Protein AF-A0A7C1KA33-F1 (afdb_monomer_lite)

Sequence (173 aa):
MGLRAPPYPLRGGPSSSVTSTRPSSYVVHTTTFEGPLDLLVQLAQQGEVDLQTLPLAELARDVLARVREGFDLDDATETLWLLSALVELKARALLPRPPAPPEPVTPEESAADLDALLEERLRAYRAFKDAATALRVLEAYRRRVFARPPGEPPDEALLAGVSLDDLLAAFHR

pLDDT: mean 77.85, std 15.68, range [33.34, 96.44]

Radius of gyration: 28.99 Å; chains: 1; bounding box: 61×38×103 Å

Secondary structure (DSSP, 8-state):
--------------------------EEE-SS-EEEHHHHHHHHHHT-S-TTTS-HHHHHHHHHHHHHTT--HHHHHHHHHHHHHHHHHHHHHHSPPPPPP-----HHHHHHHHHHHHHHHHHHHHHHHHHHHHHHHHHHHHTTPPPPPP-PPPSS-TTTT--HHHHHHHHT-

Structure (mmCIF, N/CA/C/O backbone):
data_AF-A0A7C1KA33-F1
#
_entry.id   AF-A0A7C1KA33-F1
#
loop_
_atom_site.group_PDB
_atom_site.id
_atom_site.type_symbol
_atom_site.label_atom_id
_atom_site.label_alt_id
_atom_site.label_comp_id
_atom_site.label_asym_id
_atom_site.label_entity_id
_atom_site.label_seq_id
_atom_site.pdbx_PDB_ins_code
_atom_site.Cartn_x
_atom_site.Cartn_y
_atom_site.Cartn_z
_atom_site.occupancy
_atom_site.B_iso_or_equiv
_atom_site.auth_seq_id
_atom_site.auth_comp_id
_atom_site.auth_asym_id
_atom_site.auth_atom_id
_atom_site.pdbx_PDB_model_num
ATOM 1 N N . MET A 1 1 ? 8.181 -13.541 -71.349 1.00 42.94 1 MET A N 1
ATOM 2 C CA . MET A 1 1 ? 8.338 -12.321 -70.522 1.00 42.94 1 MET A CA 1
ATOM 3 C C . MET A 1 1 ? 6.989 -11.622 -70.536 1.00 42.94 1 MET A C 1
ATOM 5 O O . MET A 1 1 ? 6.584 -11.203 -71.603 1.00 42.94 1 MET A O 1
ATOM 9 N N . GLY A 1 2 ? 6.126 -11.792 -69.533 1.00 51.22 2 GLY A N 1
ATOM 10 C CA . GLY A 1 2 ? 6.173 -11.136 -68.213 1.00 51.22 2 GLY A CA 1
ATOM 11 C C . GLY A 1 2 ? 5.257 -9.901 -68.294 1.00 51.22 2 GLY A C 1
ATOM 12 O O . GLY A 1 2 ? 5.328 -9.194 -69.284 1.00 51.22 2 GLY A O 1
ATOM 13 N N . LEU A 1 3 ? 4.324 -9.569 -67.409 1.00 47.34 3 LEU A N 1
ATOM 14 C CA . LEU A 1 3 ? 3.850 -10.063 -66.120 1.00 47.34 3 LEU A CA 1
ATOM 15 C C . LEU A 1 3 ? 2.367 -9.649 -66.063 1.00 47.34 3 LEU A C 1
ATOM 17 O O . LEU A 1 3 ? 2.053 -8.488 -66.316 1.00 47.34 3 LEU A O 1
ATOM 21 N N . ARG A 1 4 ? 1.453 -10.564 -65.735 1.00 46.19 4 ARG A N 1
ATOM 22 C CA . ARG A 1 4 ? 0.051 -10.233 -65.444 1.00 46.19 4 ARG A CA 1
ATOM 23 C C . ARG A 1 4 ? -0.202 -10.642 -63.998 1.00 46.19 4 ARG A C 1
ATOM 25 O O . ARG A 1 4 ? -0.286 -11.829 -63.701 1.00 46.19 4 ARG A O 1
ATOM 32 N N . ALA A 1 5 ? -0.201 -9.663 -63.099 1.00 58.91 5 ALA A N 1
ATOM 33 C CA . ALA A 1 5 ? -0.444 -9.871 -61.676 1.00 58.91 5 ALA A CA 1
ATOM 34 C C . ALA A 1 5 ? -1.929 -10.217 -61.433 1.00 58.91 5 ALA A C 1
ATOM 36 O O . ALA A 1 5 ? -2.794 -9.560 -62.020 1.00 58.91 5 ALA A O 1
ATOM 37 N N . PRO A 1 6 ? -2.259 -11.219 -60.598 1.00 57.69 6 PRO A N 1
ATOM 38 C CA . PRO A 1 6 ? -3.620 -11.404 -60.102 1.00 57.69 6 PRO A CA 1
ATOM 39 C C . PRO A 1 6 ? -3.942 -10.404 -58.969 1.00 57.69 6 PRO A C 1
ATOM 41 O O . PRO A 1 6 ? -3.042 -10.043 -58.206 1.00 57.69 6 PRO A O 1
ATOM 44 N N . PRO A 1 7 ? -5.205 -9.957 -58.822 1.00 61.78 7 PRO A N 1
ATOM 45 C CA . PRO A 1 7 ? -5.601 -9.070 -57.734 1.00 61.78 7 PRO A CA 1
ATOM 46 C C . PRO A 1 7 ? -5.756 -9.877 -56.440 1.00 61.78 7 PRO A C 1
ATOM 48 O O . PRO A 1 7 ? -6.646 -10.718 -56.327 1.00 61.78 7 PRO A O 1
ATOM 51 N N . TYR A 1 8 ? -4.906 -9.618 -55.448 1.00 67.31 8 TY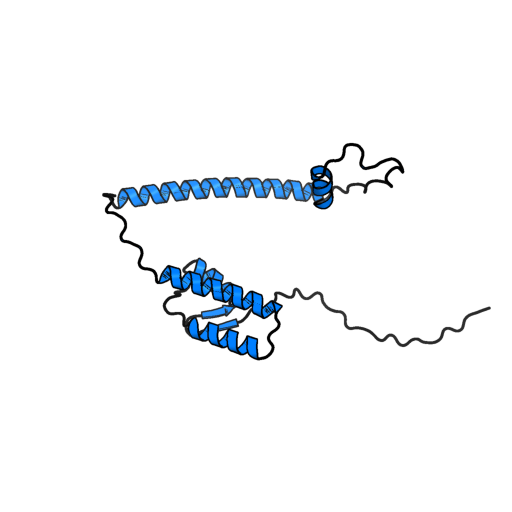R A N 1
ATOM 52 C CA . TYR A 1 8 ? -5.176 -10.064 -54.082 1.00 67.31 8 TYR A CA 1
ATOM 53 C C . TYR A 1 8 ? -6.157 -9.090 -53.414 1.00 67.31 8 TYR A C 1
ATOM 55 O O . TYR A 1 8 ? -5.953 -7.877 -53.504 1.00 67.31 8 TYR A O 1
ATOM 63 N N . PRO A 1 9 ? -7.199 -9.568 -52.713 1.00 56.25 9 PRO A N 1
ATOM 64 C CA . PRO A 1 9 ? -7.968 -8.718 -51.818 1.00 56.25 9 PRO A CA 1
ATOM 65 C C . PRO A 1 9 ? -7.141 -8.425 -50.556 1.00 56.25 9 PRO A C 1
ATOM 67 O O . PRO A 1 9 ? -6.704 -9.342 -49.863 1.00 56.25 9 PRO A O 1
ATOM 70 N N . LEU A 1 10 ? -6.945 -7.145 -50.235 1.00 54.25 10 LEU A N 1
ATOM 71 C CA . LEU A 1 10 ? -6.409 -6.720 -48.941 1.00 54.25 10 LEU A CA 1
ATOM 72 C C . LEU A 1 10 ? -7.483 -6.956 -47.867 1.00 54.25 10 LEU A C 1
ATOM 74 O O . LEU A 1 10 ? -8.436 -6.186 -47.753 1.00 54.25 10 LEU A O 1
ATOM 78 N N . ARG A 1 11 ? -7.348 -8.034 -47.089 1.00 50.25 11 ARG A N 1
ATOM 79 C CA . ARG A 1 11 ? -8.150 -8.286 -45.884 1.00 50.25 11 ARG A CA 1
ATOM 80 C C . ARG A 1 11 ? -7.222 -8.566 -44.704 1.00 50.25 11 ARG A C 1
ATOM 82 O O . ARG A 1 11 ? -6.464 -9.526 -44.745 1.00 50.25 11 ARG A O 1
ATOM 89 N N . GLY A 1 12 ? -7.353 -7.758 -43.652 1.00 42.84 12 GLY A N 1
ATOM 90 C CA . GLY A 1 12 ? -6.674 -7.918 -42.359 1.00 42.84 12 GLY A CA 1
ATOM 91 C C . GLY A 1 12 ? -5.705 -6.762 -42.087 1.00 42.84 12 GLY A C 1
ATOM 92 O O . GLY A 1 12 ? -4.795 -6.541 -42.869 1.00 42.84 12 GLY A O 1
ATOM 93 N N . GLY A 1 13 ? -5.848 -5.956 -41.042 1.00 42.62 13 GLY A N 1
ATOM 94 C CA . GLY A 1 13 ? -6.781 -5.986 -39.920 1.00 42.62 13 GLY A CA 1
ATOM 95 C C . GLY A 1 13 ? -6.943 -4.576 -39.333 1.00 42.62 13 GLY A C 1
ATOM 96 O O . GLY A 1 13 ? -6.349 -3.628 -39.852 1.00 42.62 13 GLY A O 1
ATOM 97 N N . PRO A 1 14 ? -7.785 -4.408 -38.301 1.00 45.19 14 PRO A N 1
ATOM 98 C CA . PRO A 1 14 ? -7.948 -3.123 -37.644 1.00 45.19 14 PRO A CA 1
ATOM 99 C C . PRO A 1 14 ? -6.607 -2.653 -37.079 1.00 45.19 14 PRO A C 1
ATOM 101 O O . PRO A 1 14 ? -5.865 -3.419 -36.469 1.00 45.19 14 PRO A O 1
ATOM 104 N N . SER A 1 15 ? -6.326 -1.371 -37.300 1.00 45.47 15 SER A N 1
ATOM 105 C CA . SER A 1 15 ? -5.328 -0.603 -36.572 1.00 45.47 15 SER A CA 1
ATOM 106 C C . SER A 1 15 ? -5.610 -0.750 -35.078 1.00 45.47 15 SER A C 1
ATOM 108 O O . SER A 1 15 ? -6.457 -0.038 -34.541 1.00 45.47 15 SER A O 1
ATOM 110 N N . SER A 1 16 ? -4.929 -1.681 -34.413 1.00 43.28 16 SER A N 1
ATOM 111 C CA . SER A 1 16 ? -4.873 -1.714 -32.958 1.00 43.28 16 SER A CA 1
ATOM 112 C C . SER A 1 16 ? -4.110 -0.474 -32.526 1.00 43.28 16 SER A C 1
ATOM 114 O O . SER A 1 16 ? -2.881 -0.427 -32.533 1.00 43.28 16 SER A O 1
ATOM 116 N N . SER A 1 17 ? -4.874 0.564 -32.206 1.00 39.69 17 SER A N 1
ATOM 117 C CA . SER A 1 17 ? -4.471 1.595 -31.273 1.00 39.69 17 SER A CA 1
ATOM 118 C C . SER A 1 17 ? -3.724 0.930 -30.122 1.00 39.69 17 SER A C 1
ATOM 120 O O . SER A 1 17 ? -4.290 0.092 -29.418 1.00 39.69 17 SER A O 1
ATOM 122 N N . VAL A 1 18 ? -2.462 1.309 -29.921 1.00 46.31 18 VAL A N 1
ATOM 123 C CA . VAL A 1 18 ? -1.802 1.159 -28.624 1.00 46.31 18 VAL A CA 1
ATOM 124 C C . VAL A 1 18 ? -2.525 2.123 -27.689 1.00 46.31 18 VAL A C 1
ATOM 126 O O . VAL A 1 18 ? -2.094 3.246 -27.439 1.00 46.31 18 VAL A O 1
ATOM 129 N N . THR A 1 19 ? -3.714 1.720 -27.261 1.00 33.34 19 THR A N 1
ATOM 130 C CA . THR A 1 19 ? -4.377 2.308 -26.115 1.00 33.34 19 THR A CA 1
ATOM 131 C C . THR A 1 19 ? -3.561 1.842 -24.923 1.00 33.34 19 THR A C 1
ATOM 133 O O . THR A 1 19 ? -3.295 0.652 -24.774 1.00 33.34 19 THR A O 1
ATOM 136 N N . SER A 1 20 ? -3.105 2.786 -24.110 1.00 38.50 20 SER A N 1
ATOM 137 C CA . SER A 1 20 ? -2.565 2.507 -22.787 1.00 38.50 20 SER A CA 1
ATOM 138 C C . SER A 1 20 ? -3.646 1.771 -21.987 1.00 38.50 20 SER A C 1
ATOM 140 O O . SER A 1 20 ? -4.531 2.396 -21.410 1.00 38.50 20 SER A O 1
ATOM 142 N N . THR A 1 21 ? -3.624 0.439 -22.022 1.00 36.22 21 THR A N 1
ATOM 143 C CA . THR A 1 21 ? -4.423 -0.406 -21.140 1.00 36.22 21 THR A CA 1
ATOM 144 C C . THR A 1 21 ? -3.813 -0.253 -19.756 1.00 36.22 21 THR A C 1
ATOM 146 O O . THR A 1 21 ? -2.822 -0.897 -19.425 1.00 36.22 21 THR A O 1
ATOM 149 N N . ARG A 1 22 ? -4.365 0.659 -18.954 1.00 45.19 22 ARG A N 1
ATOM 150 C CA . ARG A 1 22 ? -4.368 0.422 -17.511 1.00 45.19 22 ARG A CA 1
ATOM 151 C C . ARG A 1 22 ? -5.196 -0.855 -17.310 1.00 45.19 22 ARG A C 1
ATOM 153 O O . ARG A 1 22 ? -6.279 -0.913 -17.901 1.00 45.19 22 ARG A O 1
ATOM 160 N N . PRO A 1 23 ? -4.686 -1.872 -16.600 1.00 47.59 23 PRO A N 1
ATOM 161 C CA . PRO A 1 23 ? -5.448 -3.087 -16.345 1.00 47.59 23 PRO A CA 1
ATOM 162 C C . PRO A 1 23 ? -6.752 -2.743 -15.616 1.00 47.59 23 PRO A C 1
ATOM 164 O O . PRO A 1 23 ? -6.876 -1.679 -15.002 1.00 47.59 23 PRO A O 1
ATOM 167 N N . SER A 1 24 ? -7.742 -3.610 -15.788 1.00 55.50 24 SER A N 1
ATOM 168 C CA . SER A 1 24 ? -9.125 -3.500 -15.332 1.00 55.50 24 SER A CA 1
ATOM 169 C C . SER A 1 24 ? -9.193 -3.130 -13.847 1.00 55.50 24 SER A C 1
ATOM 171 O O . SER A 1 24 ? -9.159 -3.993 -12.976 1.00 55.50 24 SER A O 1
ATOM 173 N N . SER A 1 25 ? -9.311 -1.844 -13.516 1.00 64.25 25 SER A N 1
ATOM 174 C CA . SER A 1 25 ? -9.457 -1.447 -12.120 1.00 64.25 25 SER A CA 1
ATOM 175 C C . SER A 1 25 ? -10.829 -1.893 -11.613 1.00 64.25 25 SER A C 1
ATOM 177 O O . SER A 1 25 ? -11.871 -1.422 -12.075 1.00 64.25 25 SER A O 1
ATOM 179 N N . TYR A 1 26 ? -10.850 -2.842 -10.672 1.00 79.81 26 TYR A N 1
ATOM 180 C CA . TYR A 1 26 ? -12.079 -3.226 -9.983 1.00 79.81 26 TYR A CA 1
ATOM 181 C C . T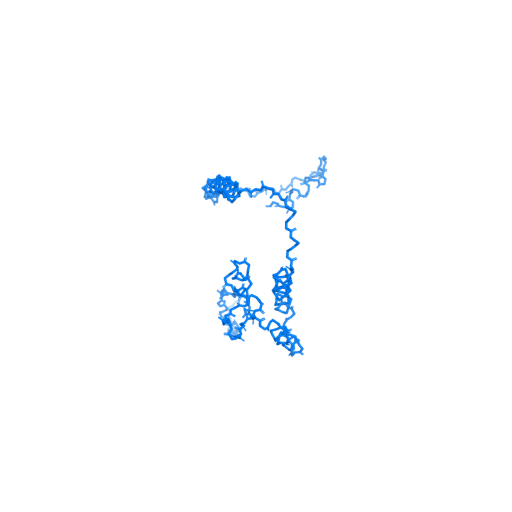YR A 1 26 ? -12.649 -1.989 -9.287 1.00 79.81 26 TYR A C 1
ATOM 183 O O . TYR A 1 26 ? -12.027 -1.436 -8.378 1.00 79.81 26 TYR A O 1
ATOM 191 N N . VAL A 1 27 ? -13.823 -1.540 -9.727 1.00 83.12 27 VAL A N 1
ATOM 192 C CA . VAL A 1 27 ? -14.506 -0.406 -9.107 1.00 83.12 27 VAL A CA 1
ATOM 193 C C . VAL A 1 27 ? -15.304 -0.908 -7.914 1.00 83.12 27 VAL A C 1
ATOM 195 O O . VAL A 1 27 ? -16.142 -1.805 -8.019 1.00 83.12 27 VAL A O 1
ATOM 198 N N . VAL A 1 28 ? -15.006 -0.320 -6.767 1.00 84.31 28 VAL A N 1
ATOM 199 C CA . VAL A 1 28 ? -15.683 -0.532 -5.500 1.00 84.31 28 VAL A CA 1
ATOM 200 C C . VAL A 1 28 ? -16.824 0.469 -5.389 1.00 84.31 28 VAL A C 1
ATOM 202 O O . VAL A 1 28 ? -16.610 1.672 -5.529 1.00 84.31 28 VAL A O 1
ATOM 205 N N . HIS A 1 29 ? -18.014 -0.027 -5.062 1.00 81.69 29 HIS A N 1
ATOM 206 C CA . HIS A 1 29 ? -19.160 0.794 -4.684 1.00 81.69 29 HIS A CA 1
ATOM 207 C C . HIS A 1 29 ? -19.570 0.413 -3.263 1.00 81.69 29 HIS A C 1
ATOM 209 O O . HIS A 1 29 ? -20.126 -0.657 -3.029 1.00 81.69 29 HIS A O 1
ATOM 215 N N . THR A 1 30 ? -19.259 1.272 -2.299 1.00 80.56 30 THR A N 1
ATOM 216 C CA . THR A 1 30 ? -19.665 1.117 -0.898 1.00 80.56 30 THR A CA 1
ATOM 217 C C . THR A 1 30 ? -20.254 2.424 -0.389 1.00 80.56 30 THR A C 1
ATOM 219 O O . THR A 1 30 ? -20.066 3.479 -0.987 1.00 80.56 30 THR A O 1
ATOM 222 N N . THR A 1 31 ? -20.940 2.378 0.750 1.00 72.69 31 THR A N 1
ATOM 223 C CA . THR A 1 31 ? -21.508 3.573 1.392 1.00 72.69 31 THR A CA 1
ATOM 224 C C . THR A 1 31 ? -20.466 4.635 1.751 1.00 72.69 31 THR A C 1
ATOM 226 O O . THR A 1 31 ? -20.808 5.812 1.816 1.00 72.69 31 THR A O 1
ATOM 229 N N . THR A 1 32 ? -19.213 4.233 1.985 1.00 72.81 32 THR A N 1
ATOM 230 C CA . THR A 1 32 ? -18.128 5.120 2.442 1.00 72.81 32 THR A CA 1
ATOM 231 C C . THR A 1 32 ? -17.135 5.470 1.331 1.00 72.81 32 THR A C 1
ATOM 233 O O . THR A 1 32 ? -16.395 6.442 1.454 1.00 72.81 32 THR A O 1
ATOM 236 N N . PHE A 1 33 ? -17.094 4.691 0.248 1.00 83.25 33 PHE A N 1
ATOM 237 C CA . PHE A 1 33 ? -16.139 4.875 -0.840 1.00 83.25 33 PHE A CA 1
ATOM 238 C C . PHE A 1 33 ? -16.706 4.401 -2.178 1.00 83.25 33 PHE A C 1
ATOM 240 O O . PHE A 1 33 ? -17.237 3.290 -2.279 1.00 83.25 33 PHE A O 1
ATOM 247 N N . GLU A 1 34 ? -16.511 5.224 -3.205 1.00 84.25 34 GLU A N 1
ATOM 248 C CA . GLU A 1 34 ? -16.803 4.905 -4.596 1.00 84.25 34 GLU A CA 1
ATOM 249 C C . GLU A 1 34 ? -15.576 5.208 -5.458 1.00 84.25 34 GLU A C 1
ATOM 251 O O . GLU A 1 34 ? -15.096 6.342 -5.502 1.00 84.25 34 GLU A O 1
ATOM 256 N N . GLY A 1 35 ? -15.050 4.187 -6.132 1.00 86.25 35 GLY A N 1
ATOM 257 C CA . GLY A 1 35 ? -13.868 4.341 -6.969 1.00 86.25 35 GLY A CA 1
ATOM 258 C C . GLY A 1 35 ? -13.042 3.065 -7.119 1.00 86.25 35 GLY A C 1
ATOM 259 O O . GLY A 1 35 ? -13.472 1.986 -6.717 1.00 86.25 35 GLY A O 1
ATOM 260 N N . PRO A 1 36 ? -11.850 3.167 -7.721 1.00 89.69 36 PRO A N 1
ATOM 261 C CA . PRO A 1 36 ? -10.964 2.029 -7.946 1.00 89.69 36 PRO A CA 1
ATOM 262 C C . PRO A 1 36 ? -10.452 1.382 -6.643 1.00 89.69 36 PRO A C 1
ATOM 264 O O . PRO A 1 36 ? -10.152 2.078 -5.670 1.00 89.69 36 PRO A O 1
ATOM 267 N N . LEU A 1 37 ? -10.331 0.051 -6.616 1.00 88.56 37 LEU A N 1
ATOM 268 C CA . LEU A 1 37 ? -9.847 -0.710 -5.455 1.00 88.56 37 LEU A CA 1
ATOM 269 C C . LEU A 1 37 ? -8.404 -0.360 -5.060 1.00 88.56 37 LEU A C 1
ATOM 271 O O . LEU A 1 37 ? -8.081 -0.297 -3.877 1.00 88.56 37 LEU A O 1
ATOM 275 N N . ASP A 1 38 ? -7.540 -0.111 -6.038 1.00 89.19 38 ASP A N 1
ATOM 276 C CA . ASP A 1 38 ? -6.164 0.352 -5.84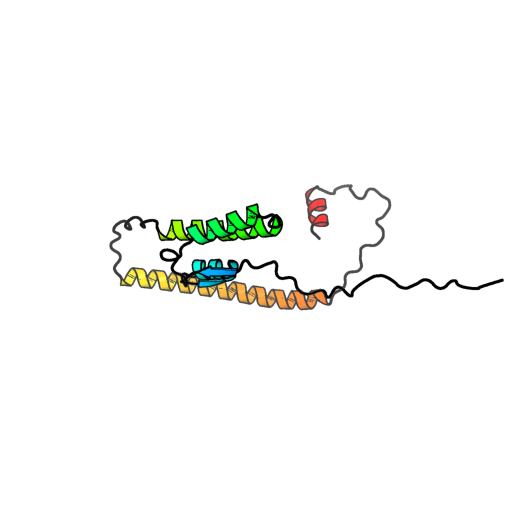8 1.00 89.19 38 ASP A CA 1
ATOM 277 C C . ASP A 1 38 ? -6.119 1.715 -5.144 1.00 89.19 38 ASP A C 1
ATOM 279 O O . ASP A 1 38 ? -5.345 1.908 -4.203 1.00 89.19 38 ASP A O 1
ATOM 283 N N . LEU A 1 39 ? -7.014 2.632 -5.521 1.00 89.38 39 LEU A N 1
ATOM 284 C CA . LEU A 1 39 ? -7.149 3.920 -4.848 1.00 89.38 39 LEU A CA 1
ATOM 285 C C . LEU A 1 39 ? -7.629 3.747 -3.402 1.00 89.38 39 LEU A C 1
ATOM 287 O O . LEU A 1 39 ? -7.093 4.392 -2.504 1.00 89.38 39 LEU A O 1
ATOM 291 N N . LEU A 1 40 ? -8.588 2.849 -3.157 1.00 89.31 40 LEU A N 1
ATOM 292 C CA . LEU A 1 40 ? -9.034 2.529 -1.799 1.00 89.31 40 LEU A CA 1
ATOM 293 C C . LEU A 1 40 ? -7.874 2.032 -0.929 1.00 89.31 40 LEU A C 1
ATOM 295 O O . LEU A 1 40 ? -7.738 2.468 0.213 1.00 89.31 40 LEU A O 1
ATOM 299 N N . VAL A 1 41 ? -7.022 1.155 -1.468 1.00 88.06 41 VAL A N 1
ATOM 300 C CA . VAL A 1 41 ? -5.818 0.675 -0.774 1.00 88.06 41 VAL A CA 1
ATOM 301 C C . VAL A 1 41 ? -4.870 1.831 -0.466 1.00 88.06 41 VAL A C 1
ATOM 303 O O . VAL A 1 41 ? -4.401 1.938 0.668 1.00 88.06 41 VAL A O 1
ATOM 306 N N . GLN A 1 42 ? -4.611 2.715 -1.432 1.00 89.88 42 GLN A N 1
ATOM 307 C CA . GLN A 1 42 ? -3.730 3.866 -1.230 1.00 89.88 42 GLN A CA 1
ATOM 308 C C . GLN A 1 42 ? -4.249 4.790 -0.118 1.00 89.88 42 GLN A C 1
ATOM 310 O O . GLN A 1 42 ? -3.508 5.122 0.807 1.00 89.88 42 GLN A O 1
ATOM 315 N N . LEU A 1 43 ? -5.531 5.156 -0.165 1.00 88.12 43 LEU A N 1
ATOM 316 C CA . LEU A 1 43 ? -6.148 6.037 0.830 1.00 88.12 43 LEU A CA 1
ATOM 317 C C . LEU A 1 43 ? -6.210 5.381 2.216 1.00 88.12 43 LEU A C 1
ATOM 319 O O . LEU A 1 43 ? -5.987 6.039 3.232 1.00 88.12 43 LEU A O 1
ATOM 323 N N . ALA A 1 44 ? -6.453 4.070 2.270 1.00 87.06 44 ALA A N 1
ATOM 324 C CA . ALA A 1 44 ? -6.430 3.305 3.511 1.00 87.06 44 ALA A CA 1
ATOM 325 C C . ALA A 1 44 ? -5.031 3.272 4.151 1.00 87.06 44 ALA A C 1
ATOM 327 O O . ALA A 1 44 ? -4.913 3.394 5.369 1.00 87.06 44 ALA A O 1
ATOM 328 N N . GLN A 1 45 ? -3.963 3.158 3.353 1.00 87.31 45 GLN A N 1
ATOM 329 C CA . GLN A 1 45 ? -2.582 3.248 3.849 1.00 87.31 45 GLN A CA 1
ATOM 330 C C . GLN A 1 45 ? -2.247 4.645 4.386 1.00 87.31 45 GLN A C 1
ATOM 332 O O . GLN A 1 45 ? -1.495 4.766 5.351 1.00 87.31 45 GLN A O 1
ATOM 337 N N . GLN A 1 46 ? -2.814 5.689 3.776 1.00 87.38 46 GLN A N 1
ATOM 338 C CA . GLN A 1 46 ? -2.661 7.083 4.205 1.00 87.38 46 GLN A CA 1
ATOM 339 C C . GLN A 1 46 ? -3.526 7.434 5.429 1.00 87.38 46 GLN A C 1
ATOM 341 O O . GLN A 1 46 ? -3.358 8.505 6.006 1.00 87.38 46 GLN A O 1
ATOM 346 N N . GLY A 1 47 ? -4.425 6.537 5.853 1.00 83.69 47 GLY A N 1
ATOM 347 C CA . GLY A 1 47 ? -5.359 6.778 6.955 1.00 83.69 47 GLY A CA 1
ATOM 348 C C . GLY A 1 47 ? -6.496 7.742 6.601 1.00 83.69 47 GLY A C 1
ATOM 349 O O . GLY A 1 47 ? -7.179 8.228 7.497 1.00 83.69 47 GLY A O 1
ATOM 350 N N . GLU A 1 48 ? -6.708 8.019 5.312 1.00 84.81 48 GLU A N 1
ATOM 351 C CA . GLU A 1 48 ? -7.771 8.908 4.822 1.00 84.81 48 GLU A CA 1
ATOM 352 C C . GLU A 1 48 ? -9.135 8.205 4.741 1.00 84.81 48 GLU A C 1
ATOM 354 O O . GLU A 1 48 ? -10.173 8.859 4.646 1.00 84.81 48 GLU A O 1
ATOM 359 N N . VAL A 1 49 ? -9.145 6.870 4.808 1.00 85.12 49 VAL A N 1
ATOM 360 C CA . VAL A 1 49 ? -10.356 6.043 4.854 1.00 85.12 49 VAL A CA 1
ATOM 361 C C . VAL A 1 49 ? -10.407 5.273 6.166 1.00 85.12 49 VAL A C 1
ATOM 363 O O . VAL A 1 49 ? -9.466 4.562 6.526 1.00 85.12 49 VAL A O 1
ATOM 366 N N . ASP A 1 50 ? -11.546 5.356 6.852 1.00 85.19 50 ASP A N 1
ATOM 367 C CA . ASP A 1 50 ? -11.809 4.544 8.034 1.00 85.19 50 ASP A CA 1
ATOM 368 C C . ASP A 1 50 ? -12.166 3.097 7.649 1.00 85.19 50 ASP A C 1
ATOM 370 O O . ASP A 1 50 ? -13.277 2.769 7.226 1.00 85.19 50 ASP A O 1
ATOM 374 N N . LEU A 1 51 ? -11.200 2.197 7.833 1.00 85.50 51 LEU A N 1
ATOM 375 C CA . LEU A 1 51 ? -11.373 0.770 7.569 1.00 85.50 51 LEU A CA 1
ATOM 376 C C . LEU A 1 51 ? -12.316 0.072 8.554 1.00 85.50 51 LEU A C 1
ATOM 378 O O . LEU A 1 51 ? -12.786 -1.030 8.249 1.00 85.50 51 LEU A O 1
ATOM 382 N N . GLN A 1 52 ? -12.599 0.644 9.728 1.00 84.38 52 GLN A N 1
ATOM 383 C CA . GLN A 1 52 ? -13.481 0.005 10.708 1.00 84.38 52 GLN A CA 1
ATOM 384 C C . GLN A 1 52 ? -14.925 -0.014 10.204 1.00 84.38 52 GLN A C 1
ATOM 386 O O . GLN A 1 52 ? -15.568 -1.069 10.241 1.00 84.38 52 GLN A O 1
ATOM 391 N N . THR A 1 53 ? -15.380 1.106 9.643 1.00 84.31 53 THR A N 1
ATOM 392 C CA . THR A 1 53 ? -16.732 1.286 9.094 1.00 84.31 53 THR A CA 1
ATOM 393 C C . THR A 1 53 ? -16.917 0.691 7.697 1.00 84.31 53 THR A C 1
ATOM 395 O O . THR A 1 53 ? -18.045 0.395 7.309 1.00 84.31 53 THR A O 1
ATOM 398 N N . LEU A 1 54 ? -15.835 0.442 6.953 1.00 86.75 54 LEU A N 1
ATOM 399 C CA . LEU A 1 54 ? -15.908 -0.166 5.623 1.00 86.75 54 LEU A CA 1
ATOM 400 C C . LEU A 1 54 ? -16.405 -1.637 5.676 1.00 86.75 54 LEU A C 1
ATOM 402 O O . LEU A 1 54 ? -15.777 -2.473 6.353 1.00 86.75 54 LEU A O 1
ATOM 406 N N . PRO A 1 55 ? -17.461 -2.013 4.919 1.00 86.62 55 PRO A N 1
ATOM 407 C CA . PRO A 1 55 ? -17.986 -3.380 4.862 1.00 86.62 55 PRO A CA 1
ATOM 408 C C . PRO A 1 55 ? -17.121 -4.298 3.975 1.00 86.62 55 PRO A C 1
ATOM 410 O O . PRO A 1 55 ? -17.565 -4.855 2.975 1.00 86.62 55 PRO A O 1
ATOM 413 N N . LEU A 1 56 ? -15.861 -4.513 4.364 1.00 87.50 56 LEU A N 1
ATOM 414 C CA . LEU A 1 56 ? -14.888 -5.305 3.596 1.00 87.50 56 LEU A CA 1
ATOM 415 C C . LEU A 1 56 ? -15.344 -6.756 3.332 1.00 87.50 56 LEU A C 1
ATOM 417 O O . LEU A 1 56 ? -14.942 -7.370 2.349 1.00 87.50 56 LEU A O 1
ATOM 421 N N . ALA A 1 57 ? -16.212 -7.298 4.191 1.00 87.88 57 ALA A N 1
ATOM 422 C CA . ALA A 1 57 ? -16.791 -8.627 4.012 1.00 87.88 57 ALA A CA 1
ATOM 423 C C . ALA A 1 57 ? -17.738 -8.716 2.803 1.00 87.88 57 ALA A C 1
ATOM 425 O O . ALA A 1 57 ? -17.824 -9.774 2.187 1.00 87.88 57 ALA A O 1
ATOM 426 N N . GLU A 1 58 ? -18.452 -7.638 2.471 1.00 87.50 58 GLU A N 1
ATOM 427 C CA . GLU A 1 58 ? -19.300 -7.574 1.273 1.00 87.50 58 GLU A CA 1
ATOM 428 C C . GLU A 1 58 ? -18.422 -7.514 0.028 1.00 87.50 58 GLU A C 1
ATOM 430 O O . GLU A 1 58 ? -18.543 -8.358 -0.852 1.00 87.50 58 GLU A O 1
ATOM 435 N N . LEU A 1 59 ? -17.417 -6.639 0.052 1.00 87.50 59 LEU A N 1
ATOM 436 C CA . LEU A 1 59 ? -16.445 -6.484 -1.027 1.00 87.50 59 LEU A CA 1
ATOM 437 C C . LEU A 1 59 ? -15.716 -7.801 -1.349 1.00 87.50 59 LEU A C 1
ATOM 439 O O . LEU A 1 59 ? -15.582 -8.180 -2.510 1.00 87.50 59 LEU A O 1
ATOM 443 N N . ALA A 1 60 ? -15.301 -8.548 -0.323 1.00 88.25 60 ALA A N 1
ATOM 444 C CA . ALA A 1 60 ? -14.684 -9.859 -0.502 1.00 88.25 60 ALA A CA 1
ATOM 445 C C . ALA A 1 60 ? -15.650 -10.895 -1.108 1.00 88.25 60 ALA A C 1
ATOM 447 O O . ALA A 1 60 ? -15.234 -11.712 -1.931 1.00 88.25 60 ALA A O 1
ATOM 448 N N . ARG A 1 61 ? -16.937 -10.876 -0.728 1.00 89.81 61 ARG A N 1
ATOM 449 C CA . ARG A 1 61 ? -17.949 -11.770 -1.316 1.00 89.81 61 ARG A CA 1
ATOM 450 C C . ARG A 1 61 ? -18.202 -11.440 -2.780 1.00 89.81 61 ARG A C 1
ATOM 452 O O . ARG A 1 61 ? -18.274 -12.368 -3.580 1.00 89.81 61 ARG A O 1
ATOM 459 N N . ASP A 1 62 ? -18.288 -10.160 -3.120 1.00 87.44 62 ASP A N 1
ATOM 460 C CA . ASP A 1 62 ? -18.531 -9.703 -4.488 1.00 87.44 62 ASP A CA 1
ATOM 461 C C . ASP A 1 62 ? -17.388 -10.111 -5.419 1.00 87.44 62 ASP A C 1
ATOM 463 O O . ASP A 1 62 ? -17.623 -10.637 -6.509 1.00 87.44 62 ASP A O 1
ATOM 467 N N . VAL A 1 63 ? -16.139 -9.967 -4.962 1.00 85.44 63 VAL A N 1
ATOM 468 C CA . VAL A 1 63 ? -14.972 -10.437 -5.720 1.00 85.44 63 VAL A CA 1
ATOM 469 C C . VAL A 1 63 ? -14.990 -11.957 -5.874 1.00 85.44 63 VAL A C 1
ATOM 471 O O . VAL A 1 63 ? -14.800 -12.459 -6.979 1.00 85.44 63 VAL A O 1
ATOM 474 N N . LEU A 1 64 ? -15.274 -12.714 -4.810 1.00 87.00 64 LEU A N 1
ATOM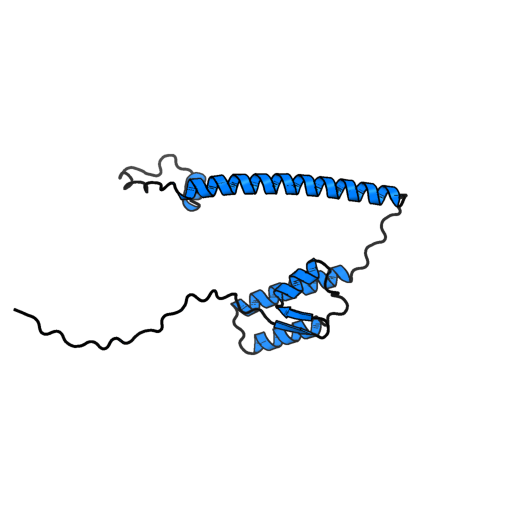 475 C CA . LEU A 1 64 ? -15.363 -14.177 -4.894 1.00 87.00 64 LEU A CA 1
ATOM 476 C C . LEU A 1 64 ? -16.495 -14.654 -5.814 1.00 87.00 64 LEU A C 1
ATOM 478 O O . LEU A 1 64 ? -16.345 -15.684 -6.473 1.00 87.00 64 LEU A O 1
ATOM 482 N N . ALA A 1 65 ? -17.618 -13.936 -5.862 1.00 88.12 65 ALA A N 1
ATOM 483 C CA . ALA A 1 65 ? -18.704 -14.213 -6.795 1.00 88.12 65 ALA A CA 1
ATOM 484 C C . ALA A 1 65 ? -18.238 -13.997 -8.238 1.00 88.12 65 ALA A C 1
ATOM 486 O O . ALA A 1 65 ? -18.379 -14.901 -9.059 1.00 88.12 65 ALA A O 1
ATOM 487 N N . ARG A 1 66 ? -17.568 -12.871 -8.509 1.00 82.12 66 ARG A N 1
ATOM 488 C CA . ARG A 1 66 ? -17.004 -12.562 -9.827 1.00 82.12 66 ARG A CA 1
ATOM 489 C C . ARG A 1 66 ? -16.018 -13.635 -10.292 1.00 82.12 66 ARG A C 1
ATOM 491 O O . ARG A 1 66 ? -16.130 -14.118 -11.412 1.00 82.12 66 ARG A O 1
ATOM 498 N N . VAL A 1 67 ? -15.107 -14.069 -9.415 1.00 84.06 67 VAL A N 1
ATOM 499 C CA . VAL A 1 67 ? -14.123 -15.131 -9.709 1.00 84.06 67 VAL A CA 1
ATOM 500 C C . VAL A 1 67 ? -14.802 -16.429 -10.161 1.00 84.06 67 VAL A C 1
ATOM 502 O O . VAL A 1 67 ? -14.314 -17.100 -11.067 1.00 84.06 67 VAL A O 1
ATOM 505 N N . ARG A 1 68 ? -15.962 -16.773 -9.589 1.00 84.19 68 ARG A N 1
ATOM 506 C CA . ARG A 1 68 ? -16.724 -17.979 -9.963 1.00 84.19 68 ARG A CA 1
ATOM 507 C C . ARG A 1 68 ? -17.421 -17.874 -11.320 1.00 84.19 68 ARG A C 1
ATOM 509 O O . ARG A 1 68 ? -17.722 -18.908 -11.907 1.00 84.19 68 ARG A O 1
ATOM 516 N N . GLU A 1 69 ? -17.667 -16.667 -11.819 1.00 85.06 69 GLU A N 1
ATOM 517 C CA . GLU A 1 69 ? -18.346 -16.412 -13.099 1.00 85.06 69 GLU A CA 1
ATOM 518 C C . GLU A 1 69 ? -17.405 -16.495 -14.316 1.00 85.06 69 GLU A C 1
ATOM 520 O O . GLU A 1 69 ? -17.831 -16.255 -15.443 1.00 85.06 69 GLU A O 1
ATOM 525 N N . GLY A 1 70 ? -16.140 -16.883 -14.113 1.00 76.44 70 GLY A N 1
ATOM 526 C CA . GLY A 1 70 ? -15.138 -16.972 -15.179 1.00 76.44 70 GLY A CA 1
ATOM 527 C C . GLY A 1 70 ? -14.309 -15.699 -15.330 1.00 76.44 70 GLY A C 1
ATOM 528 O O . GLY A 1 70 ? -13.941 -15.335 -16.444 1.00 76.44 70 GLY A O 1
ATOM 529 N N . PHE A 1 71 ? -14.039 -15.019 -14.213 1.00 75.38 71 PHE A N 1
ATOM 530 C CA . PHE A 1 71 ? -13.109 -13.892 -14.154 1.00 75.38 71 PHE A CA 1
ATOM 531 C C . PHE A 1 71 ? -11.730 -14.303 -14.679 1.00 75.38 71 PHE A C 1
ATOM 533 O O . PHE A 1 71 ? -11.271 -15.414 -14.397 1.00 75.38 71 PHE A O 1
ATOM 540 N N . ASP A 1 72 ? -11.085 -13.411 -15.429 1.00 83.00 72 ASP A N 1
ATOM 541 C CA . ASP A 1 72 ? -9.732 -13.645 -15.924 1.00 83.00 72 ASP A CA 1
ATOM 542 C C . ASP A 1 72 ? -8.773 -13.882 -14.750 1.00 83.00 72 ASP A C 1
ATOM 544 O O . ASP A 1 72 ? -8.870 -13.225 -13.711 1.00 83.00 72 ASP A O 1
ATOM 548 N N . LEU A 1 73 ? -7.878 -14.861 -14.886 1.00 81.62 73 LEU A N 1
ATOM 549 C CA . LEU A 1 73 ? -7.021 -15.305 -13.787 1.00 81.62 73 LEU A CA 1
ATOM 550 C C . LEU A 1 73 ? -6.012 -14.220 -13.389 1.00 81.62 73 LEU A C 1
ATOM 552 O O . LEU A 1 73 ? -5.700 -14.080 -12.201 1.00 81.62 73 LEU A O 1
ATOM 556 N N . ASP A 1 74 ? -5.540 -13.446 -14.365 1.00 82.12 74 ASP A N 1
ATOM 557 C CA . ASP A 1 74 ? -4.603 -12.346 -14.144 1.00 82.12 74 ASP A CA 1
ATOM 558 C C . ASP A 1 74 ? -5.279 -11.232 -13.321 1.00 82.12 74 ASP A C 1
ATOM 560 O O . ASP A 1 74 ? -4.806 -10.885 -12.233 1.00 82.12 74 ASP A O 1
ATOM 564 N N . ASP A 1 75 ? -6.468 -10.790 -13.745 1.00 82.31 75 ASP A N 1
ATOM 565 C CA . ASP A 1 75 ? -7.285 -9.805 -13.020 1.00 82.31 75 ASP A CA 1
ATOM 566 C C . ASP A 1 75 ? -7.724 -10.322 -11.631 1.00 82.31 75 ASP A C 1
ATOM 568 O O . ASP A 1 75 ? -7.770 -9.566 -10.650 1.00 82.31 75 ASP A O 1
ATOM 572 N N . ALA A 1 76 ? -8.033 -11.621 -11.507 1.00 84.81 76 ALA A N 1
ATOM 573 C CA . ALA A 1 76 ? -8.389 -12.260 -10.236 1.00 84.81 76 ALA A CA 1
ATOM 574 C C . ALA A 1 76 ? -7.250 -12.162 -9.225 1.00 84.81 76 ALA A C 1
ATOM 576 O O . ALA A 1 76 ? -7.475 -11.851 -8.053 1.00 84.81 76 ALA A O 1
ATOM 577 N N . THR A 1 77 ? -6.031 -12.437 -9.686 1.00 87.56 77 THR A N 1
ATOM 578 C CA . THR A 1 77 ? -4.836 -12.466 -8.847 1.00 87.56 77 THR A CA 1
ATOM 579 C C . THR A 1 77 ? -4.524 -11.074 -8.305 1.00 87.56 77 THR A C 1
ATOM 581 O O . THR A 1 77 ? -4.308 -10.926 -7.100 1.00 87.56 77 THR A O 1
ATOM 584 N N . GLU A 1 78 ? -4.581 -10.043 -9.153 1.00 87.44 78 GLU A N 1
ATOM 585 C CA . GLU A 1 78 ? -4.374 -8.651 -8.734 1.00 87.44 78 GLU A CA 1
ATOM 586 C C . GLU A 1 78 ? -5.458 -8.184 -7.752 1.00 87.44 78 GLU A C 1
ATOM 588 O O . GLU A 1 78 ? -5.156 -7.642 -6.684 1.00 87.44 78 GLU A O 1
ATOM 593 N N . THR A 1 79 ? -6.727 -8.464 -8.058 1.00 88.50 79 THR A N 1
ATOM 594 C CA . THR A 1 79 ? -7.853 -8.074 -7.196 1.00 88.50 79 THR A CA 1
ATOM 595 C C . THR A 1 79 ? -7.762 -8.743 -5.821 1.00 88.50 79 THR A C 1
ATOM 597 O O . THR A 1 79 ? -7.988 -8.099 -4.793 1.00 88.50 79 THR A O 1
ATOM 600 N N . LEU A 1 80 ? -7.399 -10.029 -5.775 1.00 88.69 80 LEU A N 1
ATOM 601 C CA . LEU A 1 80 ? -7.200 -10.763 -4.523 1.00 88.69 80 LEU A CA 1
ATOM 602 C C . LEU A 1 80 ? -6.012 -10.225 -3.722 1.00 88.69 80 LEU A C 1
ATOM 604 O O . LEU A 1 80 ? -6.104 -10.133 -2.495 1.00 88.69 80 LEU A O 1
ATOM 608 N N . TRP A 1 81 ? -4.924 -9.837 -4.390 1.00 91.69 81 TRP A N 1
ATOM 609 C CA . TRP A 1 81 ? -3.783 -9.208 -3.732 1.00 91.69 81 TRP A CA 1
ATOM 610 C C . TRP A 1 81 ? -4.185 -7.889 -3.056 1.00 91.69 81 TRP A C 1
ATOM 612 O O . TRP A 1 81 ? -3.951 -7.728 -1.855 1.00 91.69 81 TRP A O 1
ATOM 622 N N . LEU A 1 82 ? -4.888 -6.998 -3.766 1.00 92.19 82 LEU A N 1
ATOM 623 C CA . LEU A 1 82 ? -5.393 -5.737 -3.205 1.00 92.19 82 LEU A CA 1
ATOM 624 C C . LEU A 1 82 ? -6.346 -5.972 -2.023 1.00 92.19 82 LEU A C 1
ATOM 626 O O . LEU A 1 82 ? -6.237 -5.324 -0.979 1.00 92.19 82 LEU A O 1
ATOM 630 N N . LEU A 1 83 ? -7.252 -6.943 -2.154 1.00 91.44 83 LEU A N 1
ATOM 631 C CA . LEU A 1 83 ? -8.159 -7.337 -1.078 1.00 91.44 83 LEU A CA 1
ATOM 632 C C . LEU A 1 83 ? -7.420 -7.824 0.168 1.00 91.44 83 LEU A C 1
ATOM 634 O O . LEU A 1 83 ? -7.782 -7.452 1.285 1.00 91.44 83 LEU A O 1
ATOM 638 N N . SER A 1 84 ? -6.384 -8.645 -0.012 1.00 92.12 84 SER A N 1
ATOM 639 C CA . SER A 1 84 ? -5.581 -9.160 1.097 1.00 92.12 84 SER A CA 1
ATOM 640 C C . SER A 1 84 ? -4.897 -8.030 1.870 1.00 92.12 84 SER A C 1
ATOM 642 O O . SER A 1 84 ? -4.915 -8.038 3.103 1.00 92.12 84 SER A O 1
ATOM 644 N N . ALA A 1 85 ? -4.412 -7.003 1.163 1.00 92.56 85 ALA A N 1
ATOM 645 C CA . ALA A 1 85 ? -3.817 -5.823 1.777 1.00 92.56 85 ALA A CA 1
ATOM 646 C C . ALA A 1 85 ? -4.838 -5.046 2.628 1.00 92.56 85 ALA A C 1
ATOM 648 O O . ALA A 1 85 ? -4.530 -4.647 3.751 1.00 92.56 85 ALA A O 1
ATOM 649 N N . LEU A 1 86 ? -6.079 -4.876 2.153 1.00 91.50 86 LEU A N 1
ATOM 650 C CA . LEU A 1 86 ? -7.139 -4.239 2.950 1.00 91.50 86 LEU A CA 1
ATOM 651 C C . LEU A 1 86 ? -7.484 -5.040 4.209 1.00 91.50 86 LEU A C 1
ATOM 653 O O . LEU A 1 86 ? -7.714 -4.453 5.268 1.00 91.50 86 LEU A O 1
ATOM 657 N N . VAL A 1 87 ? -7.512 -6.373 4.112 1.00 91.06 87 VAL A N 1
ATOM 658 C CA . VAL A 1 87 ? -7.768 -7.251 5.264 1.00 91.06 87 VAL A CA 1
ATOM 659 C C . VAL A 1 87 ? -6.658 -7.107 6.302 1.00 91.06 87 VAL A C 1
ATOM 661 O O . VAL A 1 87 ? -6.950 -6.955 7.488 1.00 91.06 87 VAL A O 1
ATOM 664 N N . GLU A 1 88 ? -5.398 -7.097 5.868 1.00 91.50 88 GLU A N 1
ATOM 665 C CA . GLU A 1 88 ? -4.243 -6.881 6.742 1.00 91.50 88 GLU A CA 1
ATOM 666 C C . GLU A 1 88 ? -4.307 -5.516 7.440 1.00 91.50 88 GLU A C 1
ATOM 668 O O . GLU A 1 88 ? -4.137 -5.429 8.660 1.00 91.50 88 GLU A O 1
ATOM 673 N N . LEU A 1 89 ? -4.601 -4.450 6.689 1.00 90.06 89 LEU A N 1
ATOM 674 C CA . LEU A 1 89 ? -4.729 -3.100 7.237 1.00 90.06 89 LEU A CA 1
ATOM 675 C C . LEU A 1 89 ? -5.875 -3.006 8.252 1.00 90.06 89 LEU A C 1
ATOM 677 O O . LEU A 1 89 ? -5.686 -2.447 9.333 1.00 90.06 89 LEU A O 1
ATOM 681 N N . LYS A 1 90 ? -7.038 -3.608 7.963 1.00 89.81 90 LYS A N 1
ATOM 682 C CA . LYS A 1 90 ? -8.174 -3.640 8.897 1.00 89.81 90 LYS A CA 1
ATOM 683 C C . LYS A 1 90 ? -7.837 -4.438 10.155 1.00 89.81 90 LYS A C 1
ATOM 685 O O . LYS A 1 90 ? -8.149 -3.989 11.253 1.00 89.81 90 LYS A O 1
ATOM 690 N N . ALA A 1 91 ? -7.161 -5.580 10.024 1.00 89.69 91 ALA A N 1
ATOM 691 C CA . ALA A 1 91 ? -6.712 -6.366 11.170 1.00 89.69 91 ALA A CA 1
ATOM 692 C C . ALA A 1 91 ? -5.767 -5.550 12.065 1.00 89.69 91 ALA A C 1
ATOM 694 O O . ALA A 1 91 ? -5.990 -5.464 13.269 1.00 89.69 91 ALA A O 1
ATOM 695 N N . ARG A 1 92 ? -4.771 -4.871 11.481 1.00 86.50 92 ARG A N 1
ATOM 696 C CA . ARG A 1 92 ? -3.867 -3.973 12.220 1.00 86.50 92 ARG A CA 1
ATOM 697 C C . ARG A 1 92 ? -4.601 -2.818 12.898 1.00 86.50 92 ARG A C 1
ATOM 699 O O . ARG A 1 92 ? -4.269 -2.490 14.031 1.00 86.50 92 ARG A O 1
ATOM 706 N N . ALA A 1 93 ? -5.593 -2.230 12.232 1.00 84.44 93 ALA A N 1
ATOM 707 C CA . ALA A 1 93 ? -6.392 -1.131 12.773 1.00 84.44 93 ALA A CA 1
ATOM 708 C C . ALA A 1 93 ? -7.325 -1.555 13.924 1.00 84.44 93 ALA A C 1
ATOM 710 O O . ALA A 1 93 ? -7.702 -0.721 14.744 1.00 84.44 93 ALA A O 1
ATOM 711 N N . LEU A 1 94 ? -7.719 -2.831 13.986 1.00 86.12 94 LEU A N 1
ATOM 712 C CA . LEU A 1 94 ? -8.587 -3.370 15.040 1.00 86.12 94 LEU A CA 1
ATOM 713 C C . LEU A 1 94 ? -7.818 -3.900 16.255 1.00 86.12 94 LEU A C 1
ATOM 715 O O . LEU A 1 94 ? -8.420 -4.102 17.310 1.00 86.12 94 LEU A O 1
ATOM 719 N N . LEU A 1 95 ? -6.515 -4.154 16.126 1.00 85.19 95 LEU A N 1
ATOM 720 C CA . LEU A 1 95 ? -5.724 -4.675 17.234 1.00 85.19 95 LEU A CA 1
ATOM 721 C C . LEU A 1 95 ? -5.548 -3.598 18.319 1.00 85.19 95 LEU A C 1
ATOM 723 O O . LEU A 1 95 ? -5.045 -2.510 18.023 1.00 85.19 95 LEU A O 1
ATOM 727 N N . PRO A 1 96 ? -5.906 -3.888 19.586 1.00 73.62 96 PRO A N 1
ATOM 728 C CA . PRO A 1 96 ? -5.599 -2.991 20.686 1.00 73.62 96 PRO A CA 1
ATOM 729 C C . PRO A 1 96 ? -4.080 -2.873 20.796 1.00 73.62 96 PRO A C 1
ATOM 731 O O . PRO A 1 96 ? -3.378 -3.876 20.955 1.00 73.62 96 PRO A O 1
ATOM 734 N N . ARG A 1 97 ? -3.557 -1.647 20.697 1.00 69.00 97 ARG A N 1
ATOM 735 C CA . ARG A 1 97 ? -2.143 -1.416 20.992 1.00 69.00 97 ARG A CA 1
ATOM 736 C C . ARG A 1 97 ? -1.916 -1.788 22.458 1.00 69.00 97 ARG A C 1
ATOM 738 O O . ARG A 1 97 ? -2.683 -1.318 23.303 1.00 69.00 97 ARG A O 1
ATOM 745 N N . PRO A 1 98 ? -0.914 -2.631 22.772 1.00 66.62 98 PRO A N 1
ATOM 746 C CA . PRO A 1 98 ? -0.556 -2.868 24.160 1.00 66.62 98 PRO A CA 1
ATOM 747 C C . PRO A 1 98 ? -0.311 -1.505 24.818 1.00 66.62 98 PRO A C 1
ATOM 749 O O . PRO A 1 98 ? 0.283 -0.636 24.167 1.00 66.62 98 PRO A O 1
ATOM 752 N N . PRO A 1 99 ? -0.809 -1.278 26.051 1.00 60.16 99 PRO A N 1
ATOM 753 C CA . PRO A 1 99 ? -0.509 -0.047 26.760 1.00 60.16 99 PRO A CA 1
ATOM 754 C C . PRO A 1 99 ? 1.007 0.101 26.752 1.00 60.16 99 PRO A C 1
ATOM 756 O O . PRO A 1 99 ? 1.719 -0.845 27.105 1.00 60.16 99 PRO A O 1
ATOM 759 N N . ALA A 1 100 ? 1.487 1.246 26.262 1.00 63.16 100 ALA A N 1
ATOM 760 C CA . ALA A 1 100 ? 2.904 1.546 26.329 1.00 63.16 100 ALA A CA 1
ATOM 761 C C . ALA A 1 100 ? 3.343 1.311 27.784 1.00 63.16 100 ALA A C 1
ATOM 763 O O . ALA A 1 100 ? 2.600 1.699 28.699 1.00 63.16 100 ALA A O 1
ATOM 764 N N . PRO A 1 101 ? 4.474 0.620 28.027 1.00 60.34 101 PRO A N 1
ATOM 765 C CA . PRO A 1 101 ? 5.018 0.565 29.373 1.00 60.34 101 PRO A CA 1
ATOM 766 C C . PRO A 1 101 ? 5.094 2.005 29.896 1.00 60.34 101 PRO A C 1
ATOM 768 O O . PRO A 1 101 ? 5.365 2.907 29.101 1.00 60.34 101 PRO A O 1
ATOM 771 N N . PRO A 1 102 ? 4.781 2.250 31.179 1.00 56.22 102 PRO A N 1
ATOM 772 C CA . PRO A 1 102 ? 4.795 3.595 31.726 1.00 56.22 102 PRO A CA 1
ATOM 773 C C . PRO A 1 102 ? 6.235 4.110 31.715 1.00 56.22 102 PRO A C 1
ATOM 775 O O . PRO A 1 102 ? 6.987 3.912 32.665 1.00 56.22 102 PRO A O 1
ATOM 778 N N . GLU A 1 103 ? 6.632 4.746 30.622 1.00 58.91 103 GLU A N 1
ATOM 779 C CA . GLU A 1 103 ? 7.756 5.658 30.622 1.00 58.91 103 GLU A CA 1
ATOM 780 C C . GLU A 1 103 ? 7.254 6.977 31.218 1.00 58.91 103 GLU A C 1
ATOM 782 O O . GLU A 1 103 ? 6.190 7.470 30.824 1.00 58.91 103 GLU A O 1
ATOM 787 N N . PRO A 1 104 ? 7.969 7.563 32.189 1.00 55.38 104 PRO A N 1
ATOM 788 C CA . PRO A 1 104 ? 7.694 8.915 32.623 1.00 55.38 104 PRO A CA 1
ATOM 789 C C . PRO A 1 104 ? 8.246 9.853 31.546 1.00 55.38 104 PRO A C 1
ATOM 791 O O . PRO A 1 104 ? 9.300 10.441 31.733 1.00 55.38 104 PRO A O 1
ATOM 794 N N . VAL A 1 105 ? 7.570 9.949 30.403 1.00 51.97 105 VAL A N 1
ATOM 795 C CA . VAL A 1 105 ? 7.848 10.985 29.406 1.00 51.97 105 VAL A CA 1
ATOM 796 C C . VAL A 1 105 ? 6.774 12.041 29.535 1.00 51.97 105 VAL A C 1
ATOM 798 O O . VAL A 1 105 ? 5.574 11.782 29.399 1.00 51.97 105 VAL A O 1
ATOM 801 N N . THR A 1 106 ? 7.216 13.245 29.860 1.00 57.75 106 THR A N 1
ATOM 802 C CA . THR A 1 106 ? 6.354 14.418 29.803 1.00 57.75 106 THR A CA 1
ATOM 803 C C . THR A 1 106 ? 5.892 14.626 28.350 1.00 57.75 106 THR A C 1
ATOM 805 O O . THR A 1 106 ? 6.627 14.292 27.418 1.00 57.75 106 THR A O 1
ATOM 808 N N . PRO A 1 107 ? 4.686 15.173 28.102 1.00 58.00 107 PRO A N 1
ATOM 809 C CA . PRO A 1 107 ? 4.198 15.426 26.740 1.00 58.00 107 PRO A CA 1
ATOM 810 C C . PRO A 1 107 ? 5.179 16.232 25.866 1.00 58.00 107 PRO A C 1
ATOM 812 O O . PRO A 1 107 ? 5.191 16.080 24.647 1.00 58.00 107 PRO A O 1
ATOM 815 N N . GLU A 1 108 ? 6.026 17.051 26.491 1.00 57.09 108 GLU A N 1
ATOM 816 C CA . GLU A 1 108 ? 7.036 17.894 25.845 1.00 57.09 108 GLU A CA 1
ATOM 817 C C . GLU A 1 108 ? 8.220 17.088 25.277 1.00 57.09 108 GLU A C 1
ATOM 819 O O . GLU A 1 108 ? 8.680 17.386 24.175 1.00 57.09 108 GLU A O 1
ATOM 824 N N . GLU A 1 109 ? 8.661 16.023 25.955 1.00 55.56 109 GLU A N 1
ATOM 825 C CA . GLU A 1 109 ? 9.741 15.142 25.472 1.00 55.56 109 GLU A CA 1
ATOM 826 C C . GLU A 1 109 ? 9.298 14.338 24.239 1.00 55.56 109 GLU A C 1
ATOM 828 O O . GLU A 1 109 ? 10.041 14.224 23.268 1.00 55.56 109 GLU A O 1
ATOM 833 N N . SER A 1 110 ? 8.037 13.890 24.208 1.00 60.78 110 SER A N 1
ATOM 834 C CA . SER A 1 110 ? 7.485 13.151 23.062 1.00 60.78 110 SER A CA 1
ATOM 835 C C . SER A 1 110 ? 7.349 13.991 21.781 1.00 60.78 110 SER A C 1
ATOM 837 O O . SER A 1 110 ? 7.450 13.459 20.675 1.00 60.78 110 SER A O 1
ATOM 839 N N . ALA A 1 111 ? 7.133 15.304 21.918 1.00 63.50 111 ALA A N 1
ATOM 840 C CA . ALA A 1 111 ? 7.061 16.227 20.789 1.00 63.50 111 ALA A CA 1
ATOM 841 C C . ALA A 1 111 ? 8.459 16.551 20.242 1.00 63.50 111 ALA A C 1
ATOM 843 O O . ALA A 1 111 ? 8.659 16.533 19.029 1.00 63.50 111 ALA A O 1
ATOM 844 N N . ALA A 1 112 ? 9.436 16.764 21.131 1.00 69.00 112 ALA A N 1
ATOM 845 C CA . ALA A 1 112 ? 10.822 17.018 20.748 1.00 69.00 112 ALA A CA 1
ATOM 846 C C . ALA A 1 112 ? 11.447 15.828 19.995 1.00 69.00 112 ALA A C 1
ATOM 848 O O . ALA A 1 112 ? 12.127 16.026 18.985 1.00 69.00 112 ALA A O 1
ATOM 849 N N . ASP A 1 113 ? 11.166 14.598 20.432 1.00 77.06 113 ASP A N 1
ATOM 850 C CA . ASP A 1 113 ? 11.637 13.385 19.755 1.00 77.06 113 ASP A CA 1
ATOM 851 C C . ASP A 1 113 ? 10.992 13.199 18.373 1.00 77.06 113 ASP A C 1
ATOM 853 O O . ASP A 1 113 ? 11.656 12.787 17.415 1.00 77.06 113 ASP A O 1
ATOM 857 N N . LEU A 1 114 ? 9.706 13.540 18.237 1.00 76.19 114 LEU A N 1
ATOM 858 C CA . LEU A 1 114 ? 9.009 13.492 16.953 1.00 76.19 114 LEU A CA 1
ATOM 859 C C . LEU A 1 114 ? 9.568 14.528 15.970 1.00 76.19 114 LEU A C 1
ATOM 861 O O . LEU A 1 114 ? 9.818 14.191 14.811 1.00 76.19 114 LEU A O 1
ATOM 865 N N . ASP A 1 115 ? 9.802 15.757 16.425 1.00 81.69 115 ASP A N 1
ATOM 866 C CA . ASP A 1 115 ? 10.374 16.824 15.603 1.00 81.69 115 ASP A CA 1
ATOM 867 C C . ASP A 1 115 ? 11.795 16.469 15.144 1.00 81.69 115 ASP A C 1
ATOM 869 O O . ASP A 1 115 ? 12.104 16.570 13.953 1.00 81.69 115 ASP A O 1
ATOM 873 N N . ALA A 1 116 ? 12.635 15.940 16.040 1.00 84.50 116 ALA A N 1
ATOM 874 C CA . ALA A 1 116 ? 13.981 15.481 15.700 1.00 84.50 116 ALA A CA 1
ATOM 875 C C . ALA A 1 116 ? 13.966 14.359 14.644 1.00 84.50 116 ALA A C 1
ATOM 877 O O . ALA A 1 116 ? 14.740 14.382 13.678 1.00 84.50 116 ALA A O 1
ATOM 878 N N . LEU A 1 117 ? 13.045 13.400 14.780 1.00 81.50 117 LEU A N 1
ATOM 879 C CA . LEU A 1 117 ? 12.867 12.321 13.812 1.00 81.50 117 LEU A CA 1
ATOM 880 C C . LEU A 1 117 ? 12.373 12.850 12.456 1.00 81.50 117 LEU A C 1
ATOM 882 O O . LEU A 1 117 ? 12.854 12.415 11.406 1.00 81.50 117 LEU A O 1
ATOM 886 N N . LEU A 1 118 ? 11.446 13.810 12.448 1.00 87.19 118 LEU A N 1
ATOM 887 C CA . LEU A 1 118 ? 10.961 14.449 11.222 1.00 87.19 118 LEU A CA 1
ATOM 888 C C . LEU A 1 118 ? 12.068 15.235 10.514 1.00 87.19 118 LEU A C 1
ATOM 890 O O . LEU A 1 118 ? 12.213 15.128 9.292 1.00 87.19 118 LEU A O 1
ATOM 894 N N . GLU A 1 119 ? 12.886 15.976 11.255 1.00 91.19 119 GLU A N 1
ATOM 895 C CA . GLU A 1 119 ? 14.033 16.697 10.708 1.00 91.19 119 GLU A CA 1
ATOM 896 C C . GLU A 1 119 ? 15.038 15.757 10.040 1.00 91.19 119 GLU A C 1
ATOM 898 O O . GLU A 1 119 ? 15.507 16.028 8.928 1.00 91.19 119 GLU A O 1
ATOM 903 N N . GLU A 1 120 ? 15.352 14.632 10.683 1.00 91.19 120 GLU A N 1
ATOM 904 C CA . GLU A 1 120 ? 16.242 13.622 10.118 1.00 91.19 120 GLU A CA 1
ATOM 905 C C . GLU A 1 120 ? 15.675 13.033 8.820 1.00 91.19 120 GLU A C 1
ATOM 907 O O . GLU A 1 120 ? 16.381 12.945 7.808 1.00 91.19 120 GLU A O 1
ATOM 912 N N . ARG A 1 121 ? 14.378 12.705 8.804 1.00 83.81 121 ARG A N 1
ATOM 913 C CA . ARG A 1 121 ? 13.695 12.175 7.614 1.00 83.81 121 ARG A CA 1
ATOM 914 C C . ARG A 1 121 ? 13.673 13.180 6.470 1.00 83.81 121 ARG A C 1
ATOM 916 O O . ARG A 1 121 ? 13.954 12.810 5.329 1.00 83.81 121 ARG A O 1
ATOM 923 N N . LEU A 1 122 ? 13.399 14.451 6.757 1.00 93.12 122 LEU A N 1
ATOM 924 C CA . LEU A 1 122 ? 13.427 15.517 5.757 1.00 93.12 122 LEU A CA 1
ATOM 925 C C . LEU A 1 122 ? 14.838 15.742 5.207 1.00 93.12 122 LEU A C 1
ATOM 927 O O . LEU A 1 122 ? 14.997 15.963 4.003 1.00 93.12 122 LEU A O 1
ATOM 931 N N . ARG A 1 123 ? 15.868 15.654 6.056 1.00 92.25 123 ARG A N 1
ATOM 932 C CA . ARG A 1 123 ? 17.275 15.748 5.642 1.00 92.25 123 ARG A CA 1
ATOM 933 C C . ARG A 1 123 ? 17.651 14.605 4.700 1.00 92.25 123 ARG A C 1
ATOM 935 O O . ARG A 1 123 ? 18.196 14.864 3.628 1.00 92.25 123 ARG A O 1
ATOM 942 N N . ALA A 1 124 ? 17.305 13.369 5.060 1.00 89.19 124 ALA A N 1
ATOM 943 C CA . ALA A 1 124 ? 17.541 12.196 4.224 1.00 89.19 124 ALA A CA 1
ATOM 944 C C . ALA A 1 124 ? 16.807 12.306 2.878 1.00 89.19 124 ALA A C 1
ATOM 946 O O . ALA A 1 124 ? 17.412 12.122 1.823 1.00 89.19 124 ALA A O 1
ATOM 947 N N . TYR A 1 125 ? 15.525 12.684 2.895 1.00 92.88 125 TYR A N 1
ATOM 948 C CA . TYR A 1 125 ? 14.736 12.858 1.677 1.00 92.88 125 TYR A CA 1
ATOM 949 C C . TYR A 1 125 ? 15.345 13.899 0.732 1.00 92.88 125 TYR A C 1
ATOM 951 O O . TYR A 1 125 ? 15.466 13.639 -0.465 1.00 92.88 125 TYR A O 1
ATOM 959 N N . ARG A 1 126 ? 15.766 15.059 1.255 1.00 92.81 126 ARG A N 1
ATOM 960 C CA . ARG A 1 126 ? 16.437 16.093 0.451 1.00 92.81 126 ARG A CA 1
ATOM 961 C C . ARG A 1 126 ? 17.708 15.549 -0.200 1.00 92.81 126 ARG A C 1
ATOM 963 O O . ARG A 1 126 ? 17.850 15.677 -1.411 1.00 92.81 126 ARG A O 1
ATOM 970 N N . ALA A 1 127 ? 18.557 14.855 0.559 1.00 93.19 127 ALA A N 1
ATOM 971 C CA . ALA A 1 127 ? 19.785 14.266 0.027 1.00 93.19 127 ALA A CA 1
ATOM 972 C C . ALA A 1 127 ? 19.516 13.280 -1.128 1.00 93.19 127 ALA A C 1
ATOM 974 O O . ALA A 1 127 ? 20.152 13.365 -2.180 1.00 93.19 127 ALA A O 1
ATOM 975 N N . PHE A 1 128 ? 18.533 12.384 -0.978 1.00 94.38 128 PHE A N 1
ATOM 976 C CA . PHE A 1 128 ? 18.164 11.445 -2.044 1.00 94.38 128 PHE A CA 1
ATOM 977 C C . PHE A 1 128 ? 17.521 12.134 -3.249 1.00 94.38 128 PHE A C 1
ATOM 979 O O . PHE A 1 128 ? 17.804 11.765 -4.389 1.00 94.38 128 PHE A O 1
ATOM 986 N N . LYS A 1 129 ? 16.684 13.151 -3.025 1.00 92.50 129 LYS A N 1
ATOM 987 C CA . LYS A 1 129 ? 16.059 13.930 -4.100 1.00 92.50 129 LYS A CA 1
ATOM 988 C C . LYS A 1 129 ? 17.103 14.668 -4.940 1.00 92.50 129 LYS A C 1
ATOM 990 O O . LYS A 1 129 ? 17.006 14.679 -6.172 1.00 92.50 129 LYS A O 1
ATOM 995 N N . ASP A 1 130 ? 18.111 15.239 -4.293 1.00 93.88 130 ASP A N 1
ATOM 996 C CA . ASP A 1 130 ? 19.202 15.941 -4.967 1.00 93.88 130 ASP A CA 1
ATOM 997 C C . ASP A 1 130 ? 20.068 14.959 -5.768 1.00 93.88 130 ASP A C 1
ATOM 999 O O . ASP A 1 130 ? 20.335 15.189 -6.951 1.00 93.88 130 ASP A O 1
ATOM 1003 N N . ALA A 1 131 ? 20.409 13.806 -5.180 1.00 95.06 131 ALA A N 1
ATOM 1004 C CA . ALA A 1 131 ? 21.131 12.738 -5.870 1.00 95.06 131 ALA A CA 1
ATOM 1005 C C . ALA A 1 131 ? 20.362 12.210 -7.094 1.00 95.06 131 AL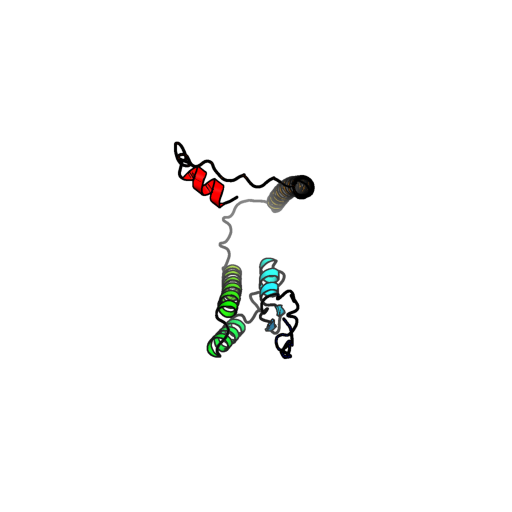A A C 1
ATOM 1007 O O . ALA A 1 131 ? 20.930 12.094 -8.181 1.00 95.06 131 ALA A O 1
ATOM 1008 N N . ALA A 1 132 ? 19.058 11.951 -6.958 1.00 94.06 132 ALA A N 1
ATOM 1009 C CA . ALA A 1 132 ? 18.205 11.518 -8.063 1.00 94.06 132 ALA A CA 1
ATOM 1010 C C . ALA A 1 132 ? 18.147 12.569 -9.181 1.00 94.06 132 ALA A C 1
ATOM 1012 O O . ALA A 1 132 ? 18.214 12.233 -10.364 1.00 94.06 132 ALA A O 1
ATOM 1013 N N . THR A 1 133 ? 18.083 13.854 -8.821 1.00 95.00 133 THR A N 1
ATOM 1014 C CA . THR A 1 133 ? 18.097 14.955 -9.791 1.00 95.00 133 THR A CA 1
ATOM 1015 C C . THR A 1 133 ? 19.418 14.997 -10.561 1.00 95.00 133 THR A C 1
ATOM 1017 O O . THR A 1 133 ? 19.400 15.107 -11.788 1.00 95.00 133 THR A O 1
ATOM 1020 N N . ALA A 1 134 ? 20.552 14.842 -9.873 1.00 96.00 134 ALA A N 1
ATOM 1021 C CA . ALA A 1 134 ? 21.870 14.776 -10.502 1.00 96.00 134 ALA A CA 1
ATOM 1022 C C . ALA A 1 134 ? 22.008 13.558 -11.436 1.00 96.00 134 ALA A C 1
ATOM 1024 O O . ALA A 1 134 ? 22.466 13.694 -12.574 1.00 96.00 134 ALA A O 1
ATOM 1025 N N . LEU A 1 135 ? 21.546 12.381 -11.002 1.00 96.44 135 LEU A N 1
ATOM 1026 C CA . LEU A 1 135 ? 21.542 11.166 -11.820 1.00 96.44 135 LEU A CA 1
ATOM 1027 C C . LEU A 1 135 ? 20.677 11.320 -13.072 1.00 96.44 135 LEU A C 1
ATOM 1029 O O . LEU A 1 135 ? 21.091 10.901 -14.149 1.00 96.44 135 LEU A O 1
ATOM 1033 N N . ARG A 1 136 ? 19.525 11.989 -12.967 1.00 94.75 136 ARG A N 1
ATOM 1034 C CA . ARG A 1 136 ? 18.639 12.242 -14.110 1.00 94.75 136 ARG A CA 1
ATOM 1035 C C . ARG A 1 136 ? 19.299 13.118 -15.177 1.00 94.75 136 ARG A C 1
ATOM 1037 O O . ARG A 1 136 ? 19.082 12.917 -16.370 1.00 94.75 136 ARG A O 1
ATOM 1044 N N . VAL A 1 137 ? 20.135 14.075 -14.766 1.00 95.81 137 VAL A N 1
ATOM 1045 C CA . VAL A 1 137 ? 20.948 14.875 -15.699 1.00 95.81 137 VAL A CA 1
ATOM 1046 C C . VAL A 1 137 ? 21.994 13.999 -16.395 1.00 95.81 137 VAL A C 1
ATOM 1048 O O . VAL A 1 137 ? 22.146 14.078 -17.616 1.00 95.81 137 VAL A O 1
ATOM 1051 N N . LEU A 1 138 ? 22.679 13.127 -15.650 1.00 95.38 138 LEU A N 1
ATOM 1052 C CA . LEU A 1 138 ? 23.672 12.205 -16.208 1.00 95.38 138 LEU A CA 1
ATOM 1053 C C . LEU A 1 138 ? 23.045 11.197 -17.182 1.00 95.38 138 LEU A C 1
ATOM 1055 O O . LEU A 1 138 ? 23.605 10.934 -18.246 1.00 95.38 138 LEU A O 1
ATOM 1059 N N . GLU A 1 139 ? 21.875 10.661 -16.845 1.00 94.81 139 GLU A N 1
ATOM 1060 C CA . GLU A 1 139 ? 21.090 9.774 -17.703 1.00 94.81 139 GLU A CA 1
ATOM 1061 C C . GLU A 1 139 ? 20.704 10.479 -19.008 1.00 94.81 139 GLU A C 1
ATOM 1063 O O . GLU A 1 139 ? 20.930 9.943 -20.094 1.00 94.81 139 GLU A O 1
ATOM 1068 N N . ALA A 1 140 ? 20.202 11.717 -18.926 1.00 93.75 140 ALA A N 1
ATOM 1069 C CA . ALA A 1 140 ? 19.845 12.506 -20.102 1.00 93.75 140 ALA A CA 1
ATOM 1070 C C . ALA A 1 140 ? 21.045 12.746 -21.033 1.00 93.75 140 ALA A C 1
ATOM 1072 O O . ALA A 1 140 ? 20.881 12.747 -22.257 1.00 93.75 140 ALA A O 1
ATOM 1073 N N . TYR A 1 141 ? 22.246 12.918 -20.470 1.00 93.38 141 TYR A N 1
ATOM 1074 C CA . TYR A 1 141 ? 23.483 12.996 -21.243 1.00 93.38 141 TYR A CA 1
ATOM 1075 C C . TYR A 1 141 ? 23.848 11.640 -21.865 1.00 93.38 141 TYR A C 1
ATOM 1077 O O . TYR A 1 141 ? 24.056 11.559 -23.076 1.00 93.38 141 TYR A O 1
ATOM 1085 N N . ARG A 1 142 ? 23.860 10.558 -21.073 1.00 91.50 142 ARG A N 1
ATOM 1086 C CA . ARG A 1 142 ? 24.173 9.198 -21.549 1.00 91.50 142 ARG A CA 1
ATOM 1087 C C . ARG A 1 142 ? 23.234 8.721 -22.649 1.00 91.50 142 ARG A C 1
ATOM 1089 O O . ARG A 1 142 ? 23.701 8.083 -23.582 1.00 91.50 142 ARG A O 1
ATOM 1096 N N . ARG A 1 143 ? 21.949 9.080 -22.605 1.00 91.25 143 ARG A N 1
ATOM 1097 C CA . ARG A 1 143 ? 20.964 8.711 -23.638 1.00 91.25 143 ARG A CA 1
ATOM 1098 C C . ARG A 1 143 ? 21.310 9.254 -25.029 1.00 91.25 143 ARG A C 1
ATOM 1100 O O . ARG A 1 143 ? 20.783 8.772 -26.023 1.00 91.25 143 ARG A O 1
ATOM 1107 N N . ARG A 1 144 ? 22.169 10.275 -25.112 1.00 91.69 144 ARG A N 1
ATOM 1108 C CA . ARG A 1 144 ? 22.655 10.846 -26.379 1.00 91.69 144 ARG A CA 1
ATOM 1109 C C . ARG A 1 144 ? 23.945 10.188 -26.875 1.00 91.69 144 ARG A C 1
ATOM 1111 O O . ARG A 1 144 ? 24.415 10.533 -27.954 1.00 91.69 144 ARG A O 1
ATOM 1118 N N . VAL A 1 145 ? 24.523 9.274 -26.099 1.00 90.94 145 VAL A N 1
ATOM 1119 C CA . VAL A 1 145 ? 25.739 8.539 -26.445 1.00 90.94 145 VAL A CA 1
ATOM 1120 C C . VAL A 1 145 ? 25.341 7.154 -26.945 1.00 90.94 145 VAL A C 1
ATOM 1122 O O . VAL A 1 145 ? 24.788 6.353 -26.198 1.00 90.94 145 VAL A O 1
ATOM 1125 N N . PHE A 1 146 ? 25.646 6.862 -28.208 1.00 86.62 146 PHE A N 1
ATOM 1126 C CA . PHE A 1 146 ? 25.411 5.550 -28.807 1.00 86.62 146 PHE A CA 1
ATOM 1127 C C . PHE A 1 146 ? 26.707 4.741 -28.783 1.00 86.62 146 PHE A C 1
ATOM 1129 O O . PHE A 1 146 ? 27.716 5.158 -29.354 1.00 86.62 146 PHE A O 1
ATOM 1136 N N . ALA A 1 147 ? 26.692 3.590 -28.113 1.00 83.81 147 ALA A N 1
ATOM 1137 C CA . ALA A 1 147 ? 27.809 2.656 -28.159 1.00 83.81 147 ALA A CA 1
ATOM 1138 C C . ALA A 1 147 ? 27.767 1.859 -29.468 1.00 83.81 147 ALA A C 1
ATOM 1140 O O . ALA A 1 147 ? 26.700 1.449 -29.926 1.00 83.81 147 ALA A O 1
ATOM 1141 N N . ARG A 1 148 ? 28.937 1.612 -30.062 1.00 83.81 148 ARG A N 1
ATOM 1142 C CA . ARG A 1 148 ? 29.051 0.640 -31.150 1.00 83.81 148 ARG A CA 1
ATOM 1143 C C . ARG A 1 148 ? 28.830 -0.756 -30.550 1.00 83.81 148 ARG A C 1
ATOM 1145 O O . ARG A 1 148 ? 29.497 -1.063 -29.559 1.00 83.81 148 ARG A O 1
ATOM 1152 N N . PRO A 1 149 ? 27.940 -1.592 -31.114 1.00 78.62 149 PRO A N 1
ATOM 1153 C CA . PRO A 1 149 ? 27.847 -2.981 -30.687 1.00 78.62 149 PRO A CA 1
ATOM 1154 C C . PRO A 1 149 ? 29.214 -3.657 -30.878 1.00 78.62 149 PRO A C 1
ATOM 1156 O O . PRO A 1 149 ? 29.936 -3.302 -31.821 1.00 78.62 149 PRO A O 1
ATOM 1159 N N . PRO A 1 150 ? 29.607 -4.581 -29.985 1.00 78.12 150 PRO A N 1
ATOM 1160 C CA . PRO A 1 150 ? 30.839 -5.334 -30.168 1.00 78.12 150 PRO A CA 1
ATOM 1161 C C . PRO A 1 150 ? 30.823 -6.008 -31.547 1.00 78.12 150 PRO A C 1
ATOM 1163 O O . PRO A 1 150 ? 29.774 -6.443 -32.023 1.00 78.12 150 PRO A O 1
ATOM 1166 N N . GLY A 1 151 ? 31.977 -6.010 -32.219 1.00 76.69 151 GLY A N 1
ATOM 1167 C CA . GLY A 1 151 ? 32.142 -6.726 -33.483 1.00 76.69 151 GLY A CA 1
ATOM 1168 C C . GLY A 1 151 ? 32.004 -8.236 -33.292 1.00 76.69 151 GLY A C 1
ATOM 1169 O O . GLY A 1 151 ? 31.881 -8.716 -32.165 1.00 76.69 151 GLY A O 1
ATOM 1170 N N . GLU A 1 152 ? 32.033 -8.972 -34.399 1.00 77.06 152 GLU A N 1
ATOM 1171 C CA . GLU A 1 152 ? 31.997 -10.434 -34.378 1.00 77.06 152 GLU A CA 1
ATOM 1172 C C . GLU A 1 152 ? 33.144 -10.960 -33.492 1.00 77.06 152 GLU A C 1
ATOM 1174 O O . GLU A 1 152 ? 34.292 -10.528 -33.670 1.00 77.06 152 GLU A O 1
ATOM 1179 N N . PRO A 1 153 ? 32.843 -11.779 -32.467 1.00 68.88 153 PRO A N 1
ATOM 1180 C CA . PRO A 1 153 ? 33.861 -12.254 -31.546 1.00 68.88 153 PRO A CA 1
ATOM 1181 C C . PRO A 1 153 ? 34.884 -13.122 -32.298 1.00 68.88 153 PRO A C 1
ATOM 1183 O O . PRO A 1 153 ? 34.500 -13.849 -33.212 1.00 68.88 153 PRO A O 1
ATOM 1186 N N . PRO A 1 154 ? 36.179 -13.057 -31.940 1.00 71.50 154 PRO A N 1
ATOM 1187 C CA . PRO A 1 154 ? 37.195 -13.913 -32.546 1.00 71.50 154 PRO A CA 1
ATOM 1188 C C . PRO A 1 154 ? 36.904 -15.400 -32.273 1.00 71.50 154 PRO A C 1
ATOM 1190 O O . PRO A 1 154 ? 36.389 -15.745 -31.211 1.00 71.50 154 PRO A O 1
ATOM 1193 N N . ASP A 1 155 ? 37.284 -16.274 -33.211 1.00 66.38 155 ASP A N 1
ATOM 1194 C CA . ASP A 1 155 ? 37.016 -17.727 -33.188 1.00 66.38 155 ASP A CA 1
ATOM 1195 C C . ASP A 1 155 ? 37.726 -18.507 -32.056 1.00 66.38 155 ASP A C 1
ATOM 1197 O O . ASP A 1 155 ? 37.512 -19.710 -31.895 1.00 66.38 155 ASP A O 1
ATOM 1201 N N . GLU A 1 156 ? 38.572 -17.865 -31.245 1.00 67.31 156 GLU A N 1
ATOM 1202 C CA . GLU A 1 156 ? 39.369 -18.540 -30.216 1.00 67.31 156 GLU A CA 1
ATOM 1203 C C . GLU A 1 156 ? 38.808 -18.363 -28.795 1.00 67.31 156 GLU A C 1
ATOM 1205 O O . GLU A 1 156 ? 38.518 -17.259 -28.340 1.00 67.31 156 GLU A O 1
ATOM 1210 N N . ALA A 1 157 ? 38.680 -19.506 -28.106 1.00 65.81 157 ALA A N 1
ATOM 1211 C CA . ALA A 1 157 ? 38.339 -19.742 -26.697 1.00 65.81 157 ALA A CA 1
ATOM 1212 C C . ALA A 1 157 ? 37.886 -18.522 -25.860 1.00 65.81 157 ALA A C 1
ATOM 1214 O O . ALA A 1 157 ? 38.570 -18.090 -24.931 1.00 65.81 157 ALA A O 1
ATOM 1215 N N . LEU A 1 158 ? 36.655 -18.066 -26.109 1.00 64.88 158 LEU A N 1
ATOM 1216 C CA . LEU A 1 158 ? 35.982 -16.931 -25.451 1.00 64.88 158 LEU A CA 1
ATOM 1217 C C . LEU A 1 158 ? 35.773 -17.065 -23.928 1.00 64.88 158 LEU A C 1
ATOM 1219 O O . LEU A 1 158 ? 35.269 -16.142 -23.297 1.00 64.88 158 LEU A O 1
ATOM 1223 N N . LEU A 1 159 ? 36.124 -18.208 -23.336 1.00 70.19 159 LEU A N 1
ATOM 1224 C CA . LEU A 1 159 ? 35.812 -18.552 -21.944 1.00 70.19 159 LEU A CA 1
ATOM 1225 C C . LEU A 1 159 ? 37.056 -18.812 -21.082 1.00 70.19 159 LEU A C 1
ATOM 1227 O O . LEU A 1 159 ? 36.928 -19.159 -19.908 1.00 70.19 159 LEU A O 1
ATOM 1231 N N . ALA A 1 160 ? 38.265 -18.655 -21.630 1.00 75.00 160 ALA A N 1
ATOM 1232 C CA . ALA A 1 160 ? 39.484 -18.813 -20.845 1.00 75.00 160 ALA A CA 1
ATOM 1233 C C . ALA A 1 160 ? 39.601 -17.675 -19.814 1.00 75.00 160 ALA A C 1
ATOM 1235 O O . ALA A 1 160 ? 39.824 -16.521 -20.170 1.00 75.00 160 ALA A O 1
ATOM 1236 N N . GLY A 1 161 ? 39.449 -18.008 -18.529 1.00 78.19 161 GLY A N 1
ATOM 1237 C CA . GLY A 1 161 ? 39.549 -17.043 -17.428 1.00 78.19 161 GLY A CA 1
ATOM 1238 C C . GLY A 1 161 ? 38.261 -16.279 -17.104 1.00 78.19 161 GLY A C 1
ATOM 1239 O O . GLY A 1 161 ? 38.322 -15.341 -16.316 1.00 78.19 161 GLY A O 1
ATOM 1240 N N . VAL A 1 162 ? 37.115 -16.674 -17.671 1.00 85.00 162 VAL A N 1
ATOM 1241 C CA . VAL A 1 162 ? 35.801 -16.085 -17.357 1.00 85.00 162 VAL A CA 1
ATOM 1242 C C . VAL A 1 162 ? 35.163 -16.848 -16.195 1.00 85.00 162 VAL A C 1
ATOM 1244 O O . VAL A 1 162 ? 35.063 -18.076 -16.231 1.00 85.00 162 VAL A O 1
ATOM 1247 N N . SER A 1 163 ? 34.733 -16.129 -15.160 1.00 86.12 163 SER A N 1
ATOM 1248 C CA . SER A 1 163 ? 34.004 -16.697 -14.024 1.00 86.12 163 SER A CA 1
ATOM 1249 C C . SER A 1 163 ? 32.486 -16.676 -14.251 1.00 86.12 163 SER A C 1
ATOM 1251 O O . SER A 1 163 ? 31.974 -16.010 -15.151 1.00 86.12 163 SER A O 1
ATOM 1253 N N . LEU A 1 164 ? 31.731 -17.403 -13.421 1.00 85.50 164 LEU A N 1
ATOM 1254 C CA . LEU A 1 164 ? 30.264 -17.381 -13.468 1.00 85.50 164 LEU A CA 1
ATOM 1255 C C . LEU A 1 164 ? 29.698 -15.973 -13.207 1.00 85.50 164 LEU A C 1
ATOM 1257 O O . LEU A 1 164 ? 28.698 -15.594 -13.815 1.00 85.50 164 LEU A O 1
ATOM 1261 N N . ASP A 1 165 ? 30.361 -15.195 -12.352 1.00 86.75 165 ASP A N 1
ATOM 1262 C CA . ASP A 1 165 ? 29.956 -13.825 -12.031 1.00 86.75 165 ASP A CA 1
ATOM 1263 C C . ASP A 1 165 ? 30.093 -12.900 -13.249 1.00 86.75 165 ASP A C 1
ATOM 1265 O O . ASP A 1 165 ? 29.233 -12.050 -13.482 1.00 86.75 165 ASP A O 1
ATOM 1269 N N . ASP A 1 166 ? 31.110 -13.117 -14.088 1.00 86.19 166 ASP A N 1
ATOM 1270 C CA . ASP A 1 166 ? 31.305 -12.366 -15.334 1.00 86.19 166 ASP A CA 1
ATOM 1271 C C . ASP A 1 166 ? 30.203 -12.674 -16.361 1.00 86.19 166 ASP A C 1
ATOM 1273 O O . ASP A 1 166 ? 29.712 -11.776 -17.052 1.00 86.19 166 ASP A O 1
ATOM 1277 N N . LEU A 1 167 ? 29.769 -13.938 -16.433 1.00 85.31 167 LEU A N 1
ATOM 1278 C CA . LEU A 1 167 ? 28.657 -14.359 -17.292 1.00 85.31 167 LEU A CA 1
ATOM 1279 C C . LEU A 1 167 ? 27.321 -13.776 -16.815 1.00 85.31 167 LEU A C 1
ATOM 1281 O O . LEU A 1 167 ? 26.526 -13.309 -17.632 1.00 85.31 167 LEU A O 1
ATOM 1285 N N . LEU A 1 168 ? 27.086 -13.752 -15.500 1.00 87.19 168 LEU A N 1
ATOM 1286 C CA . LEU A 1 168 ? 25.897 -13.131 -14.913 1.00 87.19 168 LEU A CA 1
ATOM 1287 C C . LEU A 1 168 ? 25.879 -11.616 -15.145 1.00 87.19 168 LEU A C 1
ATOM 1289 O O . LEU A 1 168 ? 24.851 -11.067 -15.545 1.00 87.19 168 LEU A O 1
ATOM 1293 N N . ALA A 1 169 ? 27.014 -10.938 -14.968 1.00 86.00 169 ALA A N 1
ATOM 1294 C CA . ALA A 1 169 ? 27.134 -9.506 -15.228 1.00 86.00 169 ALA A CA 1
ATOM 1295 C C . ALA A 1 169 ? 26.864 -9.152 -16.702 1.00 86.00 169 ALA A C 1
ATOM 1297 O O . ALA A 1 169 ? 26.259 -8.117 -16.984 1.00 86.00 169 ALA A O 1
ATOM 1298 N N . ALA A 1 170 ? 27.275 -10.011 -17.641 1.00 84.31 170 ALA A N 1
ATOM 1299 C CA . ALA A 1 170 ? 27.004 -9.831 -19.065 1.00 84.31 170 ALA A CA 1
ATOM 1300 C C . ALA A 1 170 ? 25.527 -10.053 -19.432 1.00 84.31 170 ALA A C 1
ATOM 1302 O O . ALA A 1 170 ? 25.014 -9.355 -20.300 1.00 84.31 170 ALA A O 1
ATOM 1303 N N . PHE A 1 171 ? 24.838 -10.988 -18.770 1.00 82.38 171 PHE A N 1
ATOM 1304 C CA . PHE A 1 171 ? 23.416 -11.265 -19.011 1.00 82.38 171 PHE A CA 1
ATOM 1305 C C . PHE A 1 171 ? 22.492 -10.128 -18.546 1.00 82.38 171 PHE A C 1
ATOM 1307 O O . PHE A 1 171 ? 21.436 -9.905 -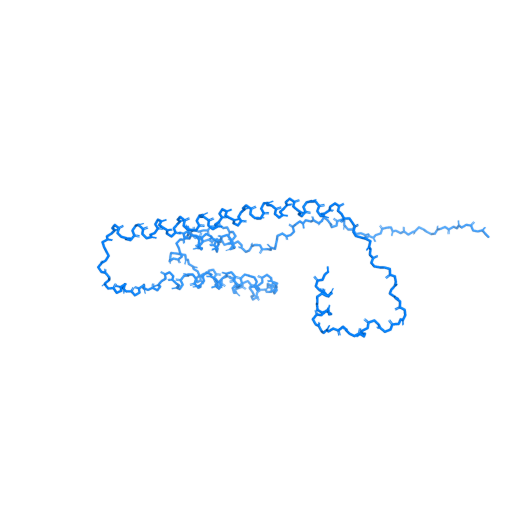19.130 1.00 82.38 171 PHE A O 1
ATOM 1314 N N . HIS A 1 172 ? 22.888 -9.395 -17.504 1.00 78.81 172 HIS A N 1
ATOM 1315 C CA . HIS A 1 172 ? 22.114 -8.275 -16.957 1.00 78.81 172 HIS A CA 1
ATOM 1316 C C . HIS A 1 172 ? 22.339 -6.929 -17.671 1.00 78.81 172 HIS A C 1
ATOM 1318 O O . HIS A 1 172 ? 21.774 -5.919 -17.242 1.00 78.81 172 HIS A O 1
ATOM 1324 N N . ARG A 1 173 ? 23.169 -6.893 -18.718 1.00 60.97 173 ARG A N 1
ATOM 1325 C CA . ARG A 1 173 ? 23.559 -5.679 -19.447 1.00 60.97 173 ARG A CA 1
ATOM 1326 C C . ARG A 1 173 ? 22.728 -5.463 -20.708 1.00 60.97 173 ARG A C 1
ATOM 1328 O O . ARG A 1 173 ? 22.458 -4.275 -21.000 1.00 60.97 173 ARG A O 1
#

Foldseek 3Di:
DDDDDDDDDDDDDDDPDPDVDPDDFPFDDDPQDTGGLVVVLVCLVVVVGDLVPTPLVVVVVVLVVCVVVVPDPVVNVVSVVSSVSSVVSSVVVPDDDDPDDDDPDDPVNVVVVVVVVVVVVVVVVVVVVVVVVVVVVVVVVVVPDDDDPDDDDDPDDPCVPDDPVNVVVVVVD